Protein AF-A0A962CKV3-F1 (afdb_monomer_lite)

Foldseek 3Di:
DDDDPCPPVNVVVVVVVVQVVCVVVVNPDDPVVCPPHDPPCPPADPVNPDPDPVPDDDDPPLCVVCVVQALDDDPVVSVVLPVQDDDDVSSVVSLVVCLVCLVVDDFVVLVVVLVVVVQDPPPDDPVCLCVFACPDDPDPCSNCSNVVSVVVSLVS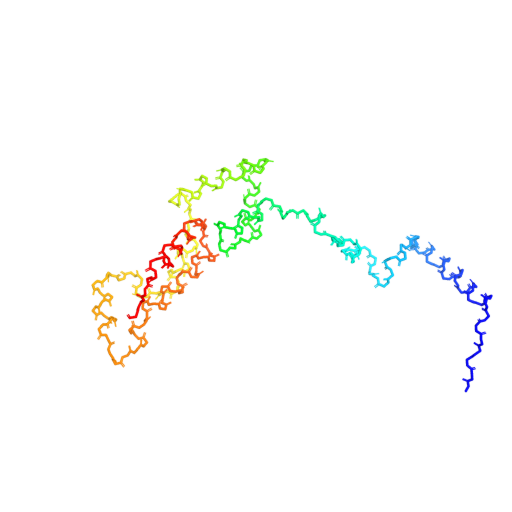CRVRGPSRNVSVVVVVVCVVVVDDRD

Sequence (182 aa):
MAAAPSSASFVQSRRRLFAALFTSAGIEDIDPSLAMRRPGRDGFREDDLPQSPAVLSFPPAAVRWLSRCTFGYTVQEQADFNALGANDDARWTAWVNQQLAPATISDSACDARIASAAFTTLNKSANQLWNDHHSVTTNYYLRMLPVSETECATVIRQTYSRRQLQEVMVDFWHDHFSVFGW

Radius of gyration: 30.42 Å; chains: 1; bounding box: 92×37×59 Å

Structure (mmCIF, N/CA/C/O backbone):
data_AF-A0A962CKV3-F1
#
_entry.id   AF-A0A962CKV3-F1
#
loop_
_atom_site.group_PDB
_atom_site.id
_atom_site.type_symbol
_atom_site.label_atom_id
_atom_site.label_alt_id
_atom_site.label_comp_id
_atom_site.label_asym_id
_atom_site.label_entity_id
_atom_site.label_seq_id
_atom_site.pdbx_PDB_ins_code
_atom_site.Cartn_x
_atom_site.Cartn_y
_atom_site.Cartn_z
_atom_site.occupancy
_atom_site.B_iso_or_equiv
_atom_site.auth_seq_id
_atom_site.auth_comp_id
_atom_site.auth_asym_id
_atom_site.auth_atom_id
_atom_site.pdbx_PDB_model_num
ATOM 1 N N . MET A 1 1 ? -68.620 -9.776 -9.653 1.00 40.78 1 MET A N 1
ATOM 2 C CA . MET A 1 1 ? -68.817 -10.341 -8.300 1.00 40.78 1 MET A CA 1
ATOM 3 C C . MET A 1 1 ? -68.251 -9.332 -7.314 1.00 40.78 1 MET A C 1
ATOM 5 O O . MET A 1 1 ? -67.042 -9.152 -7.289 1.00 40.78 1 MET A O 1
ATOM 9 N N . ALA A 1 2 ? -69.105 -8.568 -6.631 1.00 45.53 2 ALA A N 1
ATOM 10 C CA . ALA A 1 2 ? -68.661 -7.535 -5.696 1.00 45.53 2 ALA A CA 1
ATOM 11 C C . ALA A 1 2 ? -68.136 -8.200 -4.414 1.00 45.53 2 ALA A C 1
ATOM 13 O O . ALA A 1 2 ? -68.818 -9.056 -3.850 1.00 45.53 2 ALA A O 1
ATOM 14 N N . ALA A 1 3 ? -66.925 -7.843 -3.983 1.00 54.06 3 ALA A N 1
ATOM 15 C CA . ALA A 1 3 ? -66.384 -8.296 -2.708 1.00 54.06 3 ALA A CA 1
ATOM 16 C C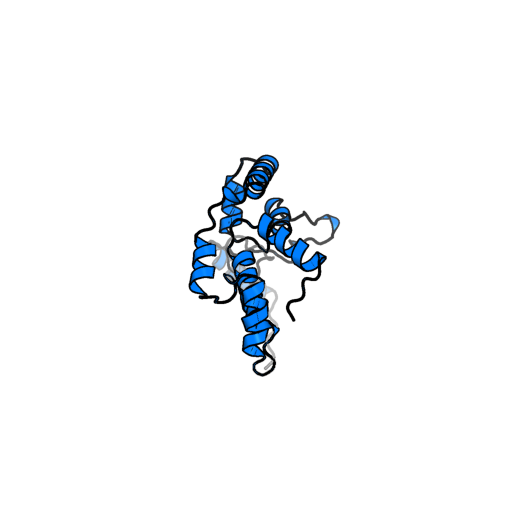 . ALA A 1 3 ? -67.305 -7.811 -1.576 1.00 54.06 3 ALA A C 1
ATOM 18 O O . ALA A 1 3 ? -67.619 -6.623 -1.499 1.00 54.06 3 ALA A O 1
ATOM 19 N N . ALA A 1 4 ? -67.769 -8.734 -0.730 1.00 55.78 4 ALA A N 1
ATOM 20 C CA . ALA A 1 4 ? -68.600 -8.395 0.418 1.00 55.78 4 ALA A CA 1
ATOM 21 C C . ALA A 1 4 ? -67.853 -7.392 1.321 1.00 55.78 4 ALA A C 1
ATOM 23 O O . ALA A 1 4 ? -66.661 -7.595 1.580 1.00 55.78 4 ALA A O 1
ATOM 24 N N . PRO A 1 5 ? -68.508 -6.323 1.811 1.00 54.31 5 PRO A N 1
ATOM 25 C CA . PRO A 1 5 ? -67.862 -5.373 2.704 1.00 54.31 5 PRO A CA 1
ATOM 26 C C . PRO A 1 5 ? -67.464 -6.113 3.982 1.00 54.31 5 PRO A C 1
ATOM 28 O O . PRO A 1 5 ? -68.312 -6.660 4.687 1.00 54.31 5 PRO A O 1
ATOM 31 N N . SER A 1 6 ? -66.164 -6.177 4.271 1.00 60.41 6 SER A N 1
ATOM 32 C CA . SER A 1 6 ? -65.674 -6.773 5.509 1.00 60.41 6 SER A CA 1
ATOM 33 C C . SER A 1 6 ? -66.221 -5.960 6.679 1.00 60.41 6 SER A C 1
ATOM 35 O O . SER A 1 6 ? -65.792 -4.825 6.897 1.00 60.41 6 SER A O 1
ATOM 37 N N . SER A 1 7 ? -67.187 -6.509 7.414 1.00 77.56 7 SER A N 1
ATOM 38 C CA . SER A 1 7 ? -67.725 -5.845 8.595 1.00 77.56 7 SER A CA 1
ATOM 39 C C . SER A 1 7 ? -66.598 -5.606 9.601 1.00 77.56 7 SER A C 1
ATOM 41 O O . SER A 1 7 ? -65.707 -6.445 9.769 1.00 77.56 7 SER A O 1
ATOM 43 N N . ALA A 1 8 ? -66.633 -4.468 10.298 1.00 73.31 8 ALA A N 1
ATOM 44 C CA . ALA A 1 8 ? -65.633 -4.144 11.317 1.00 73.31 8 ALA A CA 1
ATOM 45 C C . ALA A 1 8 ? -65.497 -5.274 12.356 1.00 73.31 8 ALA A C 1
ATOM 47 O O . ALA A 1 8 ? -64.388 -5.607 12.766 1.00 73.31 8 ALA A O 1
ATOM 48 N N . SER A 1 9 ? -66.612 -5.938 12.686 1.00 78.31 9 SER A N 1
ATOM 49 C CA . SER A 1 9 ? -66.654 -7.111 13.562 1.00 78.31 9 SER A CA 1
ATOM 50 C C . SER A 1 9 ? -65.852 -8.301 13.025 1.00 78.31 9 SER A C 1
ATOM 52 O O . SER A 1 9 ? -65.089 -8.906 13.772 1.00 78.31 9 SER A O 1
ATOM 54 N N . PHE A 1 10 ? -65.948 -8.613 11.730 1.00 79.88 10 PHE A N 1
ATOM 55 C CA . PHE A 1 10 ? -65.202 -9.713 11.113 1.00 79.88 10 PHE A CA 1
ATOM 56 C C . PHE A 1 10 ? -63.689 -9.452 11.111 1.00 79.88 10 PHE A C 1
ATOM 58 O O . PHE A 1 10 ? -62.892 -10.344 11.411 1.00 79.88 10 PHE A O 1
ATOM 65 N N . VAL A 1 11 ? -63.283 -8.209 10.833 1.00 76.88 11 VAL A N 1
ATOM 66 C CA . VAL A 1 11 ? -61.873 -7.789 10.887 1.00 76.88 11 VAL A CA 1
ATOM 67 C C . VAL A 1 11 ? -61.331 -7.877 12.317 1.00 76.88 11 VAL A C 1
ATOM 69 O O . VAL A 1 11 ? -60.212 -8.350 12.528 1.00 76.88 11 VAL A O 1
ATOM 72 N N . GLN A 1 12 ? -62.133 -7.486 13.309 1.00 78.06 12 GLN A N 1
ATOM 73 C CA . GLN A 1 12 ? -61.761 -7.539 14.723 1.00 78.06 12 GLN A CA 1
ATOM 74 C C . GLN A 1 12 ? -61.611 -8.983 15.225 1.00 78.06 12 GLN A C 1
ATOM 76 O O . GLN A 1 12 ? -60.637 -9.291 15.914 1.00 78.06 12 GLN A O 1
ATOM 81 N N . SER A 1 13 ? -62.513 -9.884 14.823 1.00 82.50 13 SER A N 1
ATOM 82 C CA . SER A 1 13 ? -62.424 -11.314 15.140 1.00 82.50 13 SER A CA 1
ATOM 83 C C . SER A 1 13 ? -61.189 -11.968 14.523 1.00 82.50 13 SER A C 1
ATOM 85 O O . SER A 1 13 ? -60.485 -12.702 15.215 1.00 82.50 13 SER A O 1
ATOM 87 N N . ARG A 1 14 ? -60.858 -11.654 13.259 1.00 79.94 14 ARG A N 1
ATOM 88 C CA . ARG A 1 14 ? -59.608 -12.127 12.635 1.00 79.94 14 ARG A CA 1
ATOM 89 C C . ARG A 1 14 ? -58.381 -11.613 13.379 1.00 79.94 14 ARG A C 1
ATOM 91 O O . ARG A 1 14 ? -57.504 -12.411 13.688 1.00 79.94 14 ARG A O 1
ATOM 98 N N . ARG A 1 15 ? -58.322 -10.317 13.707 1.00 77.88 15 ARG A N 1
ATOM 99 C CA . ARG A 1 15 ? -57.199 -9.746 14.473 1.00 77.88 15 ARG A CA 1
ATOM 100 C C . ARG A 1 15 ? -57.007 -10.444 15.816 1.00 77.88 15 ARG A C 1
ATOM 102 O O . ARG A 1 15 ? -55.876 -10.771 16.148 1.00 77.88 15 ARG A O 1
ATOM 109 N N . ARG A 1 16 ? -58.088 -10.721 16.552 1.00 82.25 16 ARG A N 1
ATOM 110 C CA . ARG A 1 16 ? -58.020 -11.450 17.830 1.00 82.25 16 ARG A CA 1
ATOM 111 C C . ARG A 1 16 ? -57.516 -12.881 17.663 1.00 82.25 16 ARG A C 1
ATOM 113 O O . ARG A 1 16 ? -56.678 -13.309 18.445 1.00 82.25 16 ARG A O 1
ATOM 120 N N . LEU A 1 17 ? -57.999 -13.599 16.648 1.00 84.81 17 LEU A N 1
ATOM 121 C CA . LEU A 1 17 ? -57.599 -14.986 16.406 1.00 84.81 17 LEU A CA 1
ATOM 122 C C . LEU A 1 17 ? -56.122 -15.093 16.007 1.00 84.81 17 LEU A C 1
ATOM 124 O O . LEU A 1 17 ? -55.402 -15.922 16.552 1.00 84.81 17 LEU A O 1
ATOM 128 N N . PHE A 1 18 ? -55.654 -14.220 15.111 1.00 79.38 18 PHE A N 1
ATOM 129 C CA . PHE A 1 18 ? -54.240 -14.179 14.743 1.00 79.38 18 PHE A CA 1
ATOM 130 C C . PHE A 1 18 ? -53.362 -13.722 15.908 1.00 79.38 18 PHE A C 1
ATOM 132 O O . PHE A 1 18 ? -52.341 -14.353 16.149 1.00 79.38 18 PHE A O 1
ATOM 139 N N . ALA A 1 19 ? -53.768 -12.700 16.668 1.00 76.31 19 ALA A N 1
ATOM 140 C CA . ALA A 1 19 ? -53.031 -12.268 17.855 1.00 76.31 19 ALA A CA 1
ATOM 141 C C . ALA A 1 19 ? -52.874 -13.413 18.869 1.00 76.31 19 ALA A C 1
ATOM 143 O O . ALA A 1 19 ? -51.758 -13.704 19.274 1.00 76.31 19 ALA A O 1
ATOM 144 N N . ALA A 1 20 ? -53.956 -14.130 19.192 1.00 80.81 20 ALA A N 1
ATOM 145 C CA . ALA A 1 20 ? -53.901 -15.280 20.096 1.00 80.81 20 ALA A CA 1
ATOM 146 C C . ALA A 1 20 ? -52.988 -16.406 19.572 1.00 80.81 20 ALA A C 1
ATOM 148 O O . ALA A 1 20 ? -52.245 -17.007 20.346 1.00 80.81 20 ALA A O 1
ATOM 149 N N . LEU A 1 21 ? -53.008 -16.666 18.259 1.00 81.88 21 LEU A N 1
ATOM 150 C CA . LEU A 1 21 ? -52.139 -17.659 17.626 1.00 81.88 21 LEU A CA 1
ATOM 151 C C . LEU A 1 21 ? -50.655 -17.259 17.720 1.00 81.88 21 LEU A C 1
ATOM 153 O O . LEU A 1 21 ? -49.823 -18.089 18.081 1.00 81.88 21 LEU A O 1
ATOM 157 N N . PHE A 1 22 ? -50.320 -15.995 17.449 1.00 75.56 22 PHE A N 1
ATOM 158 C CA . PHE A 1 22 ? -48.946 -15.491 17.544 1.00 75.56 22 PHE A CA 1
ATOM 159 C C . PHE A 1 22 ? -48.434 -15.463 18.991 1.00 75.56 22 PHE A C 1
ATOM 161 O O . PHE A 1 22 ? -47.321 -15.925 19.238 1.00 75.56 22 PHE A O 1
ATOM 168 N N . THR A 1 23 ? -49.266 -15.053 19.954 1.00 77.88 23 THR A N 1
ATOM 169 C CA . THR A 1 23 ? -48.945 -15.140 21.389 1.00 77.88 23 THR A CA 1
ATOM 170 C C . THR A 1 23 ? -48.679 -16.586 21.809 1.00 77.88 23 THR A C 1
ATOM 172 O O . THR A 1 23 ? -47.681 -16.860 22.465 1.00 77.88 23 THR A O 1
ATOM 175 N N . SER A 1 24 ? -49.496 -17.550 21.362 1.00 79.81 24 SER A N 1
ATOM 176 C CA . SER A 1 24 ? -49.271 -18.972 21.678 1.00 79.81 24 SER A CA 1
ATOM 177 C C . SER A 1 24 ? -47.969 -19.543 21.098 1.00 79.81 24 SER A C 1
ATOM 179 O O . SER A 1 24 ? -47.456 -20.540 21.599 1.00 79.81 24 SER A O 1
ATOM 181 N N . ALA A 1 25 ? -47.418 -18.899 20.065 1.00 78.19 25 ALA A N 1
ATOM 182 C CA . ALA A 1 25 ? -46.138 -19.244 19.458 1.00 78.19 25 ALA A CA 1
ATOM 183 C C . ALA A 1 25 ? -44.942 -18.506 20.100 1.00 78.19 25 ALA A C 1
ATOM 185 O O . ALA A 1 25 ? -43.834 -18.584 19.570 1.00 78.19 25 ALA A O 1
ATOM 186 N N . GLY A 1 26 ? -45.149 -17.778 21.207 1.00 72.12 26 GLY A N 1
ATOM 187 C CA . GLY A 1 26 ? -44.111 -16.985 21.877 1.00 72.12 26 GLY A CA 1
ATOM 188 C C . GLY A 1 26 ? -43.689 -15.737 21.097 1.00 72.12 26 GLY A C 1
ATOM 189 O O . GLY A 1 26 ? -42.634 -15.167 21.365 1.00 72.12 26 GLY A O 1
ATOM 190 N N . ILE A 1 27 ? -44.488 -15.322 20.111 1.00 68.12 27 ILE A N 1
ATOM 191 C CA . ILE A 1 27 ? -44.282 -14.094 19.345 1.00 68.12 27 ILE A CA 1
ATOM 192 C C . ILE A 1 27 ? -45.107 -13.006 20.034 1.00 68.12 27 ILE A C 1
ATOM 194 O O . ILE A 1 27 ? -46.207 -12.650 19.607 1.00 68.12 27 ILE A O 1
ATOM 198 N N . GLU A 1 28 ? -44.600 -12.554 21.175 1.00 67.50 28 GLU A N 1
ATOM 199 C CA . GLU A 1 28 ? -45.199 -11.485 21.966 1.00 67.50 28 GLU A CA 1
ATOM 200 C C . GLU A 1 28 ? -44.568 -10.148 21.563 1.00 67.50 28 GLU A C 1
ATOM 202 O O . GLU A 1 28 ? -43.350 -10.045 21.442 1.00 67.50 28 GLU A O 1
ATOM 207 N N . ASP A 1 29 ? -45.414 -9.146 21.313 1.00 64.56 29 ASP A N 1
ATOM 208 C CA . ASP A 1 29 ? -45.019 -7.745 21.118 1.00 64.56 29 ASP A CA 1
ATOM 209 C C . ASP A 1 29 ? -43.993 -7.506 19.986 1.00 64.56 29 ASP A C 1
ATOM 211 O O . ASP A 1 29 ? -42.878 -7.023 20.185 1.00 64.56 29 ASP A O 1
ATOM 215 N N . ILE A 1 30 ? -44.367 -7.850 18.744 1.00 64.06 30 ILE A N 1
ATOM 216 C CA . ILE A 1 30 ? -43.575 -7.436 17.577 1.00 64.06 30 ILE A CA 1
ATOM 217 C C . ILE A 1 30 ? -43.732 -5.925 17.425 1.00 64.06 30 ILE A C 1
ATOM 219 O O . ILE A 1 30 ? -44.813 -5.455 17.060 1.00 64.06 30 ILE A O 1
ATOM 223 N N . ASP A 1 31 ? -42.647 -5.186 17.656 1.00 68.62 31 ASP A N 1
ATOM 224 C CA . ASP A 1 31 ? -42.561 -3.765 17.330 1.00 68.62 31 ASP A CA 1
ATOM 225 C C . ASP A 1 31 ? -43.096 -3.551 15.897 1.00 68.62 31 ASP A C 1
ATOM 227 O O . ASP A 1 31 ? -42.544 -4.114 14.945 1.00 68.62 31 ASP A O 1
ATOM 231 N N . PRO A 1 32 ? -44.186 -2.785 15.705 1.00 72.06 32 PRO A N 1
ATOM 232 C CA . PRO A 1 32 ? -44.780 -2.587 14.389 1.00 72.06 32 PRO A CA 1
ATOM 233 C C . PRO A 1 32 ? -43.807 -1.933 13.396 1.00 72.06 32 PRO A C 1
ATOM 235 O O . PRO A 1 32 ? -43.990 -2.091 12.189 1.00 72.06 32 PRO A O 1
ATOM 238 N N . SER A 1 33 ? -42.742 -1.275 13.872 1.00 68.06 33 SER A N 1
ATOM 239 C CA . SER A 1 33 ? -41.648 -0.771 13.031 1.00 68.06 33 SER A CA 1
ATOM 240 C C . SER A 1 33 ? -40.786 -1.884 12.405 1.00 68.06 33 SER A C 1
ATOM 242 O O . SER A 1 33 ? -40.052 -1.640 11.449 1.00 68.06 33 SER A O 1
ATOM 244 N N . LEU A 1 34 ? -40.884 -3.120 12.908 1.00 66.12 34 LEU A N 1
ATOM 245 C CA . LEU A 1 34 ? -40.229 -4.322 12.379 1.00 66.12 34 LEU A CA 1
ATOM 246 C C . LEU A 1 34 ? -41.125 -5.109 11.410 1.00 66.12 34 LEU A C 1
ATOM 248 O O . LEU A 1 34 ? -40.783 -6.230 11.018 1.00 66.12 34 LEU A O 1
ATOM 252 N N . ALA A 1 35 ? -42.266 -4.547 11.000 1.00 70.44 35 ALA A N 1
ATOM 253 C CA . ALA A 1 35 ? -43.133 -5.169 10.009 1.00 70.44 35 ALA A CA 1
ATOM 254 C C . ALA A 1 35 ? -42.344 -5.539 8.738 1.00 70.44 35 ALA A C 1
ATOM 256 O O . ALA A 1 35 ? -41.507 -4.781 8.253 1.00 70.44 35 ALA A O 1
ATOM 257 N N . MET A 1 36 ? -42.615 -6.732 8.197 1.00 71.88 36 MET A N 1
ATOM 258 C CA . MET A 1 36 ? -41.949 -7.307 7.014 1.00 71.88 36 MET A CA 1
ATOM 259 C C . MET A 1 36 ? -40.461 -7.673 7.190 1.00 71.88 36 MET A C 1
ATOM 261 O O . MET A 1 36 ? -39.867 -8.210 6.252 1.00 71.88 36 MET A O 1
ATOM 265 N N . ARG A 1 37 ? -39.852 -7.455 8.365 1.00 68.44 37 ARG A N 1
ATOM 266 C CA . ARG A 1 37 ? -38.475 -7.888 8.655 1.00 68.44 37 ARG A CA 1
ATOM 267 C C . ARG A 1 37 ? -38.436 -9.289 9.264 1.00 68.44 37 ARG A C 1
ATOM 269 O O . ARG A 1 37 ? -39.390 -9.767 9.876 1.00 68.44 37 ARG A O 1
ATOM 276 N N . ARG A 1 38 ? -37.302 -9.972 9.080 1.00 72.25 38 ARG A N 1
ATOM 277 C CA . ARG A 1 38 ? -37.057 -11.289 9.681 1.00 72.25 38 ARG A CA 1
ATOM 278 C C . ARG A 1 38 ? -36.824 -11.121 11.192 1.00 72.25 38 ARG A C 1
ATOM 280 O O . ARG A 1 38 ? -35.986 -10.294 11.554 1.00 72.25 38 ARG A O 1
ATOM 287 N N . PRO A 1 39 ? -37.473 -11.922 12.058 1.00 67.88 39 PRO A N 1
ATOM 288 C CA . PRO A 1 39 ? -37.204 -11.905 13.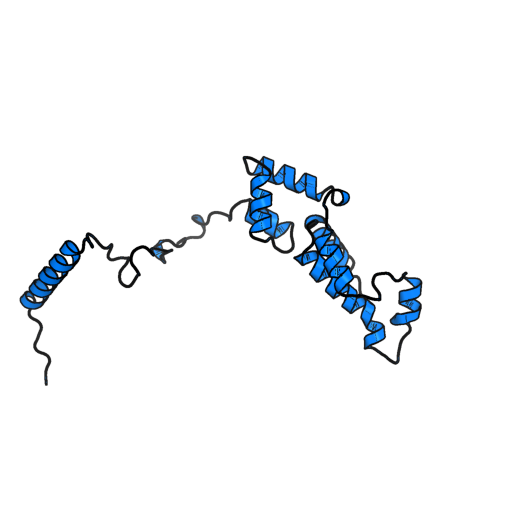496 1.00 67.88 39 PRO A CA 1
ATOM 289 C C . PRO A 1 39 ? -35.706 -12.068 13.799 1.00 67.88 39 PRO A C 1
ATOM 291 O O . PRO A 1 39 ? -35.042 -12.917 13.198 1.00 67.88 39 PRO A O 1
ATOM 294 N N . GLY A 1 40 ? -35.174 -11.230 14.694 1.00 69.81 40 GLY A N 1
ATOM 295 C CA . GLY A 1 40 ? -33.753 -11.213 15.073 1.00 69.81 40 GLY A CA 1
ATOM 296 C C . GLY A 1 40 ? -32.814 -10.506 14.087 1.00 69.81 40 GLY A C 1
ATOM 297 O O . GLY A 1 40 ? -31.600 -10.567 14.261 1.00 69.81 40 GLY A O 1
ATOM 298 N N . ARG A 1 41 ? -33.342 -9.858 13.041 1.00 66.81 41 ARG A N 1
ATOM 299 C CA . ARG A 1 41 ? -32.562 -9.020 12.120 1.00 66.81 41 ARG A CA 1
ATOM 300 C C . ARG A 1 41 ? -33.154 -7.612 12.096 1.00 66.81 41 ARG A C 1
ATOM 302 O O . ARG A 1 41 ? -33.942 -7.268 11.216 1.00 66.81 41 ARG A O 1
ATOM 309 N N . ASP A 1 42 ? -32.790 -6.834 13.101 1.00 70.06 42 ASP A N 1
ATOM 310 C CA . ASP A 1 42 ? -33.242 -5.461 13.314 1.00 70.06 42 ASP A CA 1
ATOM 311 C C . ASP A 1 42 ? -32.548 -4.479 12.366 1.00 70.06 42 ASP A C 1
ATOM 313 O O . ASP A 1 42 ? -33.252 -3.744 11.681 1.00 70.06 42 ASP A O 1
ATOM 317 N N . GLY A 1 43 ? -31.223 -4.547 12.198 1.00 73.38 43 GLY A N 1
ATOM 318 C CA . GLY A 1 43 ? -30.462 -3.676 11.288 1.00 73.38 43 GLY A CA 1
ATOM 319 C C . GLY A 1 43 ? -30.699 -2.175 11.522 1.00 73.38 43 GLY A C 1
ATOM 320 O O . GLY A 1 43 ? -31.443 -1.776 12.409 1.00 73.38 43 GLY A O 1
ATOM 321 N N . PHE A 1 44 ? -30.087 -1.317 10.705 1.00 73.31 44 PHE A N 1
ATOM 322 C CA . PHE A 1 44 ? -30.372 0.120 10.777 1.00 73.31 44 PHE A CA 1
ATOM 323 C C . PHE A 1 44 ? -31.688 0.445 10.054 1.00 73.31 44 PHE A C 1
ATOM 325 O O . PHE A 1 44 ? -31.963 -0.073 8.960 1.00 73.31 44 PHE A O 1
ATOM 332 N N . ARG A 1 45 ? -32.526 1.274 10.677 1.00 73.88 45 ARG A N 1
ATOM 333 C CA . ARG A 1 45 ? -33.701 1.902 10.064 1.00 73.88 45 ARG A CA 1
ATOM 334 C C . ARG A 1 45 ? -33.333 3.267 9.501 1.00 73.88 45 ARG A C 1
ATOM 336 O O . ARG A 1 45 ? -32.321 3.844 9.873 1.00 73.88 45 ARG A O 1
ATOM 343 N N . GLU A 1 46 ? -34.186 3.789 8.629 1.00 72.44 46 GLU A N 1
ATOM 344 C CA . GLU A 1 46 ? -34.055 5.155 8.113 1.00 72.44 46 GLU A CA 1
ATOM 345 C C . GLU A 1 46 ? -34.118 6.187 9.247 1.00 72.44 46 GLU A C 1
ATOM 347 O O . GLU A 1 46 ? -33.305 7.103 9.276 1.00 72.44 46 GLU A O 1
ATOM 352 N N . ASP A 1 47 ? -34.970 5.956 10.249 1.00 75.94 47 ASP A N 1
ATOM 353 C CA . ASP A 1 47 ? -35.044 6.777 11.466 1.00 75.94 47 ASP A CA 1
ATOM 354 C C . ASP A 1 47 ? -33.798 6.643 12.364 1.00 75.94 47 ASP A C 1
ATOM 356 O O . ASP A 1 47 ? -33.471 7.569 13.105 1.00 75.94 47 ASP A O 1
ATOM 360 N N . ASP A 1 48 ? -33.075 5.518 12.273 1.00 76.12 48 ASP A N 1
ATOM 361 C CA . ASP A 1 48 ? -31.808 5.301 12.987 1.00 76.12 48 ASP A CA 1
ATOM 362 C C . ASP A 1 48 ? -30.628 5.979 12.267 1.00 76.12 48 ASP A C 1
ATOM 364 O O . ASP A 1 48 ? -29.525 6.066 12.816 1.00 76.12 48 ASP A O 1
ATOM 368 N N . LEU A 1 49 ? -30.829 6.446 11.027 1.00 79.38 49 LEU A N 1
ATOM 369 C CA . LEU A 1 49 ? -29.810 7.189 10.303 1.00 79.38 49 LEU A CA 1
ATOM 370 C C . LEU A 1 49 ? -29.709 8.622 10.847 1.00 79.38 49 LEU A C 1
ATOM 372 O O . LEU A 1 49 ? -30.713 9.218 11.244 1.00 79.38 49 LEU A O 1
ATOM 376 N N . PRO A 1 50 ? -28.505 9.219 10.827 1.00 79.69 50 PRO A N 1
ATOM 377 C CA . PRO A 1 50 ? -28.297 10.597 11.252 1.00 79.69 50 PRO A CA 1
ATOM 378 C C . PRO A 1 50 ? -29.194 11.571 10.463 1.00 79.69 50 PRO A C 1
ATOM 380 O O . PRO A 1 50 ? -28.949 11.842 9.291 1.00 79.69 50 PRO A O 1
ATOM 383 N N . GLN A 1 51 ? -30.216 12.130 11.117 1.00 83.06 51 GLN A N 1
ATOM 384 C CA . GLN A 1 51 ? -31.195 13.039 10.491 1.00 83.06 51 GLN A CA 1
ATOM 385 C C . GLN A 1 51 ? -30.665 14.471 10.290 1.00 83.06 51 GLN A C 1
ATOM 387 O O . GLN A 1 51 ? -31.329 15.315 9.691 1.00 83.06 51 GLN A O 1
ATOM 392 N N . SER A 1 52 ? -29.476 14.786 10.813 1.00 83.94 52 SER A N 1
ATOM 393 C CA . SER A 1 52 ? -28.820 16.076 10.590 1.00 83.94 52 SER A CA 1
ATOM 394 C C . SER A 1 52 ? -27.292 15.957 10.639 1.00 83.94 52 SER A C 1
ATOM 396 O O . SER A 1 52 ? -26.764 15.049 11.281 1.00 83.94 52 SER A O 1
ATOM 398 N N . PRO A 1 53 ? -26.542 16.893 10.031 1.00 79.06 53 PRO A N 1
ATOM 399 C CA . PRO A 1 53 ? -25.079 16.866 10.078 1.00 79.06 53 PRO A CA 1
ATOM 400 C C . PRO A 1 53 ? -24.499 16.944 11.498 1.00 79.06 53 PRO A C 1
ATOM 402 O O . PRO A 1 53 ? -23.417 16.425 11.746 1.00 79.06 53 PRO A O 1
ATOM 405 N N . ALA A 1 54 ? -25.214 17.569 12.440 1.00 83.31 54 ALA A N 1
ATOM 406 C CA . ALA A 1 54 ? -24.746 17.770 13.812 1.00 83.31 54 ALA A CA 1
ATOM 407 C C . ALA A 1 54 ? -24.696 16.476 14.644 1.00 83.31 54 ALA A C 1
ATOM 409 O O . ALA A 1 54 ? -23.970 16.419 15.632 1.00 83.31 54 ALA A O 1
ATOM 410 N N . VAL A 1 55 ? -25.448 15.441 14.250 1.00 84.44 55 VAL A N 1
ATOM 411 C CA . VAL A 1 55 ? -25.431 14.121 14.910 1.00 84.44 55 VAL A CA 1
ATOM 412 C C . VAL A 1 55 ? -24.421 13.155 14.282 1.00 84.44 55 VAL A C 1
ATOM 414 O O . VAL A 1 55 ? -24.291 12.021 14.738 1.00 84.44 55 VAL A O 1
ATOM 417 N N . LEU A 1 56 ? -23.673 13.586 13.260 1.00 81.50 56 LEU A N 1
ATOM 418 C CA . LEU A 1 56 ? -22.608 12.774 12.682 1.00 81.50 56 LEU A CA 1
ATOM 419 C C . LEU A 1 56 ? -21.417 12.712 13.639 1.00 81.50 56 LEU A C 1
ATOM 421 O O . LEU A 1 56 ? -20.712 13.696 13.861 1.00 81.50 56 LEU A O 1
ATOM 425 N N . SER A 1 57 ? -21.151 11.524 14.173 1.00 82.12 57 SER A N 1
ATOM 426 C CA . SER A 1 57 ? -19.875 11.232 14.814 1.00 82.12 57 SER A CA 1
ATOM 427 C C . SER A 1 57 ? -18.819 10.945 13.754 1.00 82.12 57 SER A C 1
ATOM 429 O O . SER A 1 57 ? -19.080 10.247 12.771 1.00 82.12 57 SER A O 1
ATOM 431 N N . PHE A 1 58 ? -17.595 11.410 13.979 1.00 84.31 58 PHE A N 1
ATOM 432 C CA . PHE A 1 58 ? -16.473 11.003 13.145 1.00 84.31 58 PHE A CA 1
ATOM 433 C C . PHE A 1 58 ? -16.284 9.476 13.179 1.00 84.31 58 PHE A C 1
ATOM 435 O O . PHE A 1 58 ? -16.473 8.870 14.239 1.00 84.31 58 PHE A O 1
ATOM 442 N N . PRO A 1 59 ? -15.825 8.853 12.075 1.00 87.44 59 PRO A N 1
ATOM 443 C CA . PRO A 1 59 ? -15.439 7.445 12.083 1.00 87.44 59 PRO A CA 1
ATOM 444 C C . PRO A 1 59 ? -14.425 7.164 13.200 1.00 87.44 59 PRO A C 1
ATOM 446 O O . PRO A 1 59 ? -13.670 8.080 13.541 1.00 87.44 59 PRO A O 1
ATOM 449 N N . PRO A 1 60 ? -14.346 5.937 13.745 1.00 88.50 60 PRO A N 1
ATOM 450 C CA . PRO A 1 60 ? -13.372 5.589 14.778 1.00 88.50 60 PRO A CA 1
ATOM 451 C C . PRO A 1 60 ? -11.948 6.026 14.415 1.00 88.50 60 PRO A C 1
ATOM 453 O O . PRO A 1 60 ? -11.577 6.039 13.240 1.00 88.50 60 PRO A O 1
ATOM 456 N N . ALA A 1 61 ? -11.140 6.378 15.416 1.00 89.56 61 ALA A N 1
ATOM 457 C CA . ALA A 1 61 ? -9.828 6.984 15.200 1.00 89.56 61 ALA A CA 1
ATOM 458 C C . ALA A 1 61 ? -8.929 6.150 14.269 1.00 89.56 61 ALA A C 1
ATOM 460 O O . ALA A 1 61 ? -8.435 6.676 13.272 1.00 89.56 61 ALA A O 1
ATOM 461 N N . ALA A 1 62 ? -8.853 4.835 14.506 1.00 89.62 62 ALA A N 1
ATOM 462 C CA . ALA A 1 62 ? -8.136 3.879 13.658 1.00 89.62 62 ALA A CA 1
ATOM 463 C C . ALA A 1 62 ? -8.521 3.985 12.172 1.00 89.62 62 ALA A C 1
ATOM 465 O O . ALA A 1 62 ? -7.650 4.019 11.309 1.00 89.62 62 ALA A O 1
ATOM 466 N N . VAL A 1 63 ? -9.821 4.107 11.874 1.00 90.56 63 VAL A N 1
ATOM 467 C CA . VAL A 1 63 ? -10.324 4.235 10.498 1.00 90.56 63 VAL A CA 1
ATOM 468 C C . VAL A 1 63 ? -9.779 5.503 9.860 1.00 90.56 63 VAL A C 1
ATOM 470 O O . VAL A 1 63 ? -9.258 5.463 8.750 1.00 90.56 63 VAL A O 1
ATOM 473 N N . ARG A 1 64 ? -9.872 6.637 10.559 1.00 91.50 64 ARG A N 1
ATOM 474 C CA . ARG A 1 64 ? -9.432 7.934 10.025 1.00 91.50 64 ARG A CA 1
ATOM 475 C C . ARG A 1 64 ? -7.929 7.977 9.785 1.00 91.50 64 ARG A C 1
ATOM 477 O O . ARG A 1 64 ? -7.499 8.565 8.799 1.00 91.50 64 ARG A O 1
ATOM 484 N N . TRP A 1 65 ? -7.152 7.407 10.698 1.00 94.00 65 TRP A N 1
ATOM 485 C CA . TRP A 1 65 ? -5.697 7.448 10.644 1.00 94.00 65 TRP A CA 1
ATOM 486 C C . TRP A 1 65 ? -5.147 6.495 9.593 1.00 94.00 65 TRP A C 1
ATOM 488 O O . TRP A 1 65 ? -4.425 6.926 8.699 1.00 94.00 65 TRP A O 1
ATOM 498 N N . LEU A 1 66 ? -5.555 5.225 9.634 1.00 94.56 66 LEU A N 1
ATOM 499 C CA . LEU A 1 66 ? -5.071 4.233 8.680 1.00 94.56 66 LEU A CA 1
ATOM 500 C C . LEU A 1 66 ? -5.512 4.575 7.254 1.00 94.56 66 LEU A C 1
ATOM 502 O O . LEU A 1 66 ? -4.694 4.488 6.349 1.00 94.56 66 LEU A O 1
ATOM 506 N N . SER A 1 67 ? -6.731 5.087 7.039 1.00 92.06 67 SER A N 1
ATOM 507 C CA . SER A 1 67 ? -7.161 5.517 5.692 1.00 92.06 67 SER A CA 1
ATOM 508 C C . SER A 1 67 ? -6.336 6.675 5.114 1.00 92.06 67 SER A C 1
ATOM 510 O O . SER A 1 67 ? -6.413 6.928 3.920 1.00 92.06 67 SER A O 1
ATOM 512 N N . ARG A 1 68 ? -5.603 7.426 5.947 1.00 91.81 68 ARG A N 1
ATOM 513 C CA . ARG A 1 68 ? -4.752 8.546 5.507 1.00 91.81 68 ARG A CA 1
ATOM 514 C C . ARG A 1 68 ? -3.286 8.163 5.373 1.00 91.81 68 ARG A C 1
ATOM 516 O O . ARG A 1 68 ? -2.570 8.787 4.602 1.00 91.81 68 ARG A O 1
ATOM 523 N N . CYS A 1 69 ? -2.833 7.198 6.165 1.00 94.06 69 CYS A N 1
ATOM 524 C CA . CYS A 1 69 ? -1.424 6.822 6.257 1.00 94.06 69 CYS A CA 1
ATOM 525 C C . CYS A 1 69 ? -1.105 5.498 5.549 1.00 94.06 69 CYS A C 1
ATOM 527 O O . CYS A 1 69 ? 0.001 4.987 5.695 1.00 94.06 69 CYS A O 1
ATOM 529 N N . THR A 1 70 ? -2.070 4.939 4.818 1.00 95.62 70 THR A N 1
ATOM 530 C CA . THR A 1 70 ? -1.956 3.694 4.047 1.00 95.62 70 THR A CA 1
ATOM 531 C C . THR A 1 70 ? -2.735 3.835 2.737 1.00 95.62 70 THR A C 1
ATOM 533 O O . THR A 1 70 ? -3.589 4.717 2.628 1.00 95.62 70 THR A O 1
ATOM 536 N N . PHE A 1 71 ? -2.518 2.933 1.778 1.00 94.94 71 PHE A N 1
ATOM 537 C CA . PHE A 1 71 ? -3.326 2.842 0.546 1.00 94.94 71 PHE A CA 1
ATOM 538 C C . PHE A 1 71 ? -4.667 2.116 0.739 1.00 94.94 71 PHE A C 1
ATOM 540 O O . PHE A 1 71 ? -5.337 1.732 -0.219 1.00 94.94 71 PHE A O 1
ATOM 547 N N . GLY A 1 72 ? -5.069 1.933 1.993 1.00 90.88 72 GLY A N 1
ATOM 548 C CA . GLY A 1 72 ? -6.150 1.056 2.401 1.00 90.88 72 GLY A CA 1
ATOM 549 C C . GLY A 1 72 ? -5.608 0.014 3.367 1.00 90.88 72 GLY A C 1
ATOM 550 O O . GLY A 1 72 ? -4.510 -0.503 3.190 1.00 90.88 72 GLY A O 1
ATOM 551 N N . TYR A 1 73 ? -6.388 -0.280 4.402 1.00 91.62 73 TYR A N 1
ATOM 552 C CA . TYR A 1 73 ? -6.041 -1.289 5.392 1.00 91.62 73 TYR A CA 1
ATOM 553 C C . TYR A 1 73 ? -7.085 -2.404 5.385 1.00 91.62 73 TYR A C 1
ATOM 555 O O . TYR A 1 73 ? -8.286 -2.191 5.196 1.00 91.62 73 TYR A O 1
ATOM 563 N N . THR A 1 74 ? -6.609 -3.616 5.602 1.00 91.31 74 THR A N 1
ATOM 564 C CA . THR A 1 74 ? -7.407 -4.826 5.738 1.00 91.31 74 THR A CA 1
ATOM 565 C C . THR A 1 74 ? -7.973 -4.958 7.151 1.00 91.31 74 THR A C 1
ATOM 567 O O . THR A 1 74 ? -7.506 -4.338 8.109 1.00 91.31 74 THR A O 1
ATOM 570 N N . VAL A 1 75 ? -8.961 -5.841 7.315 1.00 92.25 75 VAL A N 1
ATOM 571 C CA . VAL A 1 75 ? -9.512 -6.181 8.639 1.00 92.25 75 VAL A CA 1
ATOM 572 C C . VAL A 1 75 ? -8.421 -6.709 9.579 1.00 92.25 75 VAL A C 1
ATOM 574 O O . VAL A 1 75 ? -8.436 -6.403 10.770 1.00 92.25 75 VAL A O 1
ATOM 577 N N . GLN A 1 76 ? -7.446 -7.457 9.049 1.00 91.69 76 GLN A N 1
ATOM 578 C CA . GLN A 1 76 ? -6.327 -7.958 9.844 1.00 91.69 76 GLN A CA 1
ATOM 579 C C . GLN A 1 76 ? -5.419 -6.820 10.320 1.00 91.69 76 GLN A C 1
ATOM 581 O O . GLN A 1 76 ? -5.072 -6.777 11.492 1.00 91.69 76 GLN A O 1
ATOM 586 N N . GLU A 1 77 ? -5.082 -5.862 9.458 1.00 92.38 77 GLU A N 1
ATOM 587 C CA . GLU A 1 77 ? -4.252 -4.713 9.850 1.00 92.38 77 GLU A CA 1
ATOM 588 C C . GLU A 1 77 ? -4.960 -3.808 10.860 1.00 92.38 77 GLU A C 1
ATOM 590 O O . GLU A 1 77 ? -4.321 -3.258 11.756 1.00 92.38 77 GLU A O 1
ATOM 595 N N . GLN A 1 78 ? -6.289 -3.698 10.775 1.00 93.19 78 GLN A N 1
ATOM 596 C CA . GLN A 1 78 ? -7.076 -3.021 11.802 1.00 93.19 78 GLN A CA 1
ATOM 597 C C . GLN A 1 78 ? -6.991 -3.745 13.152 1.00 93.19 78 GLN A C 1
ATOM 599 O O . GLN A 1 78 ? -6.871 -3.098 14.195 1.00 93.19 78 GLN A O 1
ATOM 604 N N . ALA A 1 79 ? -7.059 -5.079 13.150 1.00 94.25 79 ALA A N 1
ATOM 605 C CA . ALA A 1 79 ? -6.905 -5.883 14.358 1.00 94.25 79 ALA A CA 1
ATOM 606 C C . ALA A 1 79 ? -5.491 -5.745 14.946 1.00 94.25 79 ALA A C 1
ATOM 608 O O . ALA A 1 79 ? -5.360 -5.488 16.144 1.00 94.25 79 ALA A O 1
ATOM 609 N N . ASP A 1 80 ? -4.459 -5.821 14.102 1.00 94.06 80 ASP A N 1
ATOM 610 C CA . ASP A 1 80 ? -3.059 -5.628 14.486 1.00 94.06 80 ASP A CA 1
ATOM 611 C C . ASP A 1 80 ? -2.851 -4.235 15.101 1.00 94.06 80 ASP A C 1
ATOM 613 O O . ASP A 1 80 ? -2.277 -4.125 16.182 1.00 94.06 80 ASP A O 1
ATOM 617 N N . PHE A 1 81 ? -3.389 -3.176 14.481 1.00 95.62 81 PHE A N 1
ATOM 618 C CA . PHE A 1 81 ? -3.352 -1.810 15.017 1.00 95.62 81 PHE A CA 1
ATOM 619 C C . PHE A 1 81 ? -4.011 -1.712 16.399 1.00 95.62 81 PHE A C 1
ATOM 621 O O . PHE A 1 81 ? -3.452 -1.127 17.328 1.00 95.62 81 PHE A O 1
ATOM 628 N N . ASN A 1 82 ? -5.196 -2.305 16.562 1.00 94.88 82 ASN A N 1
ATOM 629 C CA . ASN A 1 82 ? -5.922 -2.283 17.831 1.00 94.88 82 ASN A CA 1
ATOM 630 C C . ASN A 1 82 ? -5.189 -3.041 18.950 1.00 94.88 82 ASN A C 1
ATOM 632 O O . ASN A 1 82 ? -5.372 -2.714 20.124 1.00 94.88 82 ASN A O 1
ATOM 636 N N . ALA A 1 83 ? -4.346 -4.016 18.602 1.00 96.44 83 ALA A N 1
ATOM 637 C CA . ALA A 1 83 ? -3.534 -4.770 19.551 1.00 96.44 83 ALA A CA 1
ATOM 638 C C . ALA A 1 83 ? -2.299 -4.000 20.061 1.00 96.44 83 ALA A C 1
ATOM 640 O O . ALA A 1 83 ? -1.700 -4.408 21.054 1.00 96.44 83 ALA A O 1
ATOM 641 N N . LEU A 1 84 ? -1.926 -2.875 19.437 1.00 96.62 84 LEU A N 1
ATOM 642 C CA . LEU A 1 84 ? -0.719 -2.114 19.794 1.00 96.62 84 LEU A CA 1
ATOM 643 C C . LEU A 1 84 ? -0.815 -1.355 21.127 1.00 96.62 84 LEU A C 1
ATOM 645 O O . LEU A 1 84 ? 0.200 -0.880 21.634 1.00 96.62 84 LEU A O 1
ATOM 649 N N . GLY A 1 85 ? -2.010 -1.208 21.703 1.00 96.12 85 GLY A N 1
ATOM 650 C CA . GLY A 1 85 ? -2.183 -0.450 22.938 1.00 96.12 85 GLY A CA 1
ATOM 651 C C . GLY A 1 85 ? -3.598 -0.480 23.506 1.00 96.12 85 GLY A C 1
ATOM 652 O O . GLY A 1 85 ? -4.567 -0.832 22.831 1.00 96.12 85 GLY A O 1
ATOM 653 N N . ALA A 1 86 ? -3.713 -0.079 24.773 1.00 95.50 86 ALA A N 1
ATOM 654 C CA . ALA A 1 86 ? -4.978 -0.068 25.510 1.00 95.50 86 ALA A CA 1
ATOM 655 C C . ALA A 1 86 ? -5.903 1.104 25.133 1.00 95.50 86 ALA A C 1
ATOM 657 O O . ALA A 1 86 ? -7.108 1.027 25.353 1.00 95.50 86 ALA A O 1
ATOM 658 N N . ASN A 1 87 ? -5.351 2.183 24.577 1.00 95.62 87 ASN A N 1
ATOM 659 C CA . ASN A 1 87 ? -6.084 3.375 24.160 1.00 95.62 87 ASN A CA 1
ATOM 660 C C . ASN A 1 87 ? -5.550 3.912 22.822 1.00 95.62 87 ASN A C 1
ATOM 662 O O . ASN A 1 87 ? -4.506 3.472 22.333 1.00 95.62 87 ASN A O 1
ATOM 666 N N . ASP A 1 88 ? -6.294 4.849 22.242 1.00 95.31 88 ASP A N 1
ATOM 667 C CA . ASP A 1 88 ? -6.052 5.410 20.912 1.00 95.31 88 ASP A CA 1
ATOM 668 C C . ASP A 1 88 ? -4.663 6.065 20.777 1.00 95.31 88 ASP A C 1
ATOM 670 O O . ASP A 1 88 ? -3.954 5.785 19.809 1.00 95.31 88 ASP A O 1
ATOM 674 N N . ASP A 1 89 ? -4.224 6.845 21.771 1.00 95.50 89 ASP A N 1
ATOM 675 C CA . ASP A 1 89 ? -2.914 7.515 21.755 1.00 95.50 89 ASP A CA 1
ATOM 676 C C . ASP A 1 89 ? -1.749 6.517 21.808 1.00 95.50 89 ASP A C 1
ATOM 678 O O . ASP A 1 89 ? -0.763 6.655 21.075 1.00 95.50 89 ASP A O 1
ATOM 682 N N . ALA A 1 90 ? -1.866 5.479 22.643 1.00 97.19 90 ALA A N 1
ATOM 683 C CA . ALA A 1 90 ? -0.864 4.423 22.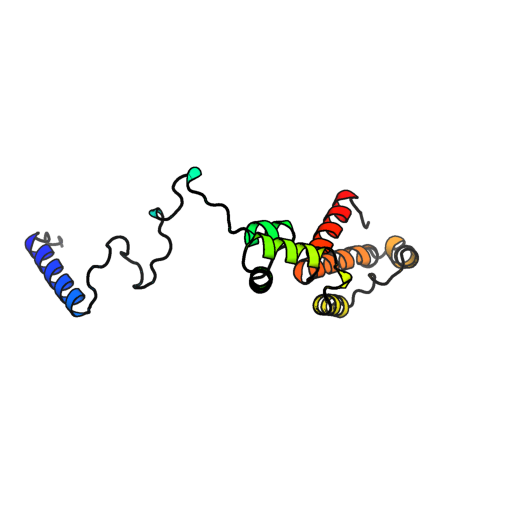744 1.00 97.19 90 ALA A CA 1
ATOM 684 C C . ALA A 1 90 ? -0.752 3.626 21.436 1.00 97.19 90 ALA A C 1
ATOM 686 O O . ALA A 1 90 ? 0.360 3.384 20.962 1.00 97.19 90 ALA A O 1
ATOM 687 N N . ARG A 1 91 ? -1.890 3.266 20.821 1.00 97.38 91 ARG A N 1
ATOM 688 C CA . ARG A 1 91 ? -1.926 2.556 19.529 1.00 97.38 91 ARG A CA 1
ATOM 689 C C . ARG A 1 91 ? -1.298 3.386 18.420 1.00 97.38 91 ARG A C 1
ATOM 691 O O . ARG A 1 91 ? -0.457 2.879 17.683 1.00 97.38 91 ARG A O 1
ATOM 698 N N . TRP A 1 92 ? -1.676 4.661 18.323 1.00 96.44 92 TRP A N 1
ATOM 699 C CA . TRP A 1 92 ? -1.159 5.557 17.294 1.00 96.44 92 TRP A CA 1
ATOM 700 C C . TRP A 1 92 ? 0.346 5.771 17.430 1.00 96.44 92 TRP A C 1
ATOM 702 O O . TRP A 1 92 ? 1.083 5.591 16.464 1.00 96.44 92 TRP A O 1
ATOM 712 N N . THR A 1 93 ? 0.818 6.068 18.641 1.00 97.38 93 THR A N 1
ATOM 713 C CA . THR A 1 93 ? 2.247 6.273 18.910 1.00 97.38 93 THR A CA 1
ATOM 714 C C . THR A 1 93 ? 3.062 5.026 18.573 1.00 97.38 93 THR A C 1
ATOM 716 O O . THR A 1 93 ? 4.092 5.118 17.905 1.00 97.38 93 THR A O 1
ATOM 719 N N . ALA A 1 94 ? 2.595 3.845 18.987 1.00 97.38 94 ALA A N 1
ATOM 720 C CA . ALA A 1 94 ? 3.258 2.584 18.677 1.00 97.38 94 ALA A CA 1
ATOM 721 C C . ALA A 1 94 ? 3.295 2.306 17.166 1.00 97.38 94 ALA A C 1
ATOM 723 O O . ALA A 1 94 ? 4.347 1.939 16.642 1.00 97.38 94 ALA A O 1
ATOM 724 N N . TRP A 1 95 ? 2.180 2.522 16.460 1.00 97.06 95 TRP A N 1
ATOM 725 C CA . TRP A 1 95 ? 2.099 2.311 15.015 1.00 97.06 95 TRP A CA 1
ATOM 726 C C . TRP A 1 95 ? 3.029 3.253 14.247 1.00 97.06 95 TRP A C 1
ATOM 728 O O . TRP A 1 95 ? 3.809 2.801 13.413 1.00 97.06 95 TRP A O 1
ATOM 738 N N . VAL A 1 96 ? 3.010 4.551 14.570 1.00 96.81 96 VAL A N 1
ATOM 739 C CA . VAL A 1 96 ? 3.892 5.545 13.942 1.00 96.81 96 VAL A CA 1
ATOM 740 C C . VAL A 1 96 ? 5.358 5.193 14.184 1.00 96.81 96 VAL A C 1
ATOM 742 O O . VAL A 1 96 ? 6.136 5.178 13.236 1.00 96.81 96 VAL A O 1
ATOM 745 N N . ASN A 1 97 ? 5.739 4.831 15.412 1.00 97.56 97 ASN A N 1
ATOM 746 C CA . ASN A 1 97 ? 7.117 4.438 15.718 1.00 97.56 97 ASN A CA 1
ATOM 747 C C . ASN A 1 97 ? 7.576 3.213 14.911 1.00 97.56 97 ASN A C 1
ATOM 749 O O . ASN A 1 97 ? 8.713 3.188 14.445 1.00 97.56 97 ASN A O 1
ATOM 753 N N . GLN A 1 98 ? 6.704 2.219 14.709 1.00 96.81 98 GLN A N 1
ATOM 754 C CA . GLN A 1 98 ? 7.009 1.073 13.843 1.00 96.81 98 GLN A CA 1
ATOM 755 C C . GLN A 1 98 ? 7.219 1.517 12.391 1.00 96.81 98 GLN A C 1
ATOM 757 O O . GLN A 1 98 ? 8.213 1.152 11.766 1.00 96.81 98 GLN A O 1
ATOM 762 N N . GLN A 1 99 ? 6.308 2.334 11.862 1.00 97.06 99 GLN A N 1
ATOM 763 C CA . GLN A 1 99 ? 6.328 2.783 10.468 1.00 97.06 99 GLN A CA 1
ATOM 764 C C . GLN A 1 99 ? 7.483 3.741 10.146 1.00 97.06 99 GLN A C 1
ATOM 766 O O . GLN A 1 99 ? 7.980 3.743 9.022 1.00 97.06 99 GLN A O 1
ATOM 771 N N . LEU A 1 100 ? 7.961 4.510 11.129 1.00 97.25 100 LEU A N 1
ATOM 772 C CA . LEU A 1 100 ? 9.162 5.343 11.006 1.00 97.25 100 LEU A CA 1
ATOM 773 C C . LEU A 1 100 ? 10.468 4.531 11.004 1.00 97.25 100 LEU A C 1
ATOM 775 O O . LEU A 1 100 ? 11.521 5.069 10.664 1.00 97.25 100 LEU A O 1
ATOM 779 N N . ALA A 1 101 ? 10.414 3.238 11.335 1.00 97.25 101 ALA A N 1
ATOM 780 C CA . ALA A 1 101 ? 11.543 2.316 11.287 1.00 97.25 101 ALA A CA 1
ATOM 781 C C . ALA A 1 101 ? 11.298 1.182 10.267 1.00 97.25 101 ALA A C 1
ATOM 783 O O . ALA A 1 101 ? 11.303 0.006 10.648 1.00 97.25 101 ALA A O 1
ATOM 784 N N . PRO A 1 102 ? 11.120 1.480 8.961 1.00 96.19 102 PRO A N 1
ATOM 785 C CA . PRO A 1 102 ? 10.667 0.500 7.967 1.00 96.19 102 PRO A CA 1
ATOM 786 C C . PRO A 1 102 ? 11.599 -0.710 7.825 1.00 96.19 102 PRO A C 1
ATOM 788 O O . PRO A 1 102 ? 11.136 -1.819 7.568 1.00 96.19 102 PRO A O 1
ATOM 791 N N . ALA A 1 103 ? 12.901 -0.534 8.068 1.00 96.00 103 ALA A N 1
ATOM 792 C CA . ALA A 1 103 ? 13.879 -1.623 8.066 1.00 96.00 103 ALA A CA 1
ATOM 793 C C . ALA A 1 103 ? 13.600 -2.705 9.130 1.00 96.00 103 ALA A C 1
ATOM 795 O O . ALA A 1 103 ? 14.027 -3.845 8.971 1.00 96.00 103 ALA A O 1
ATOM 796 N N . THR A 1 104 ? 12.879 -2.363 10.203 1.00 96.19 104 THR A N 1
ATOM 797 C CA . THR A 1 104 ? 12.486 -3.312 11.259 1.00 96.19 104 THR A CA 1
ATOM 798 C C . THR A 1 104 ? 11.219 -4.093 10.908 1.00 96.19 104 THR A C 1
ATOM 800 O O . THR A 1 104 ? 10.944 -5.133 11.504 1.00 96.19 104 THR A O 1
ATOM 803 N N . ILE A 1 105 ? 10.459 -3.627 9.912 1.00 96.25 105 ILE A N 1
ATOM 804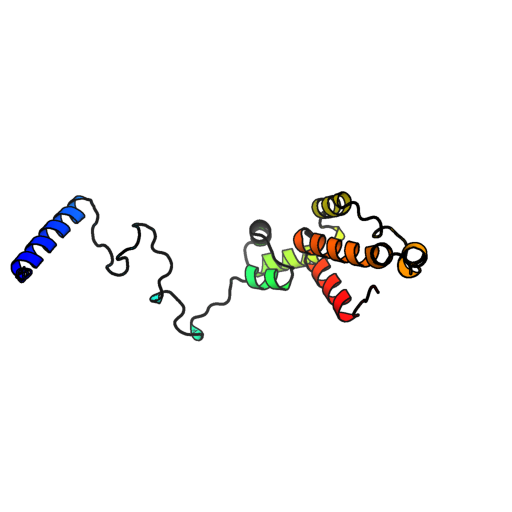 C CA . ILE A 1 105 ? 9.243 -4.280 9.441 1.00 96.25 105 ILE A CA 1
ATOM 805 C C . ILE A 1 105 ? 9.636 -5.330 8.400 1.00 96.25 105 ILE A C 1
ATOM 807 O O . ILE A 1 105 ? 10.176 -5.010 7.335 1.00 96.25 105 ILE A O 1
ATOM 811 N N . SER A 1 106 ? 9.350 -6.597 8.706 1.00 96.12 106 SER A N 1
ATOM 812 C CA . SER A 1 106 ? 9.517 -7.690 7.749 1.00 96.12 106 SER A CA 1
ATOM 813 C C . SER A 1 106 ? 8.489 -7.559 6.630 1.00 96.12 106 SER A C 1
ATOM 815 O O . SER A 1 106 ? 7.290 -7.579 6.896 1.00 96.12 106 SER A O 1
ATOM 817 N N . ASP A 1 107 ? 8.968 -7.449 5.393 1.00 96.06 107 ASP A N 1
ATOM 818 C CA . ASP A 1 107 ? 8.127 -7.296 4.199 1.00 96.06 107 ASP A CA 1
ATOM 819 C C . ASP A 1 107 ? 8.296 -8.458 3.205 1.00 96.06 107 ASP A C 1
ATOM 821 O O . ASP A 1 107 ? 7.968 -8.374 2.023 1.00 96.06 107 ASP A O 1
ATOM 825 N N . SER A 1 108 ? 8.781 -9.596 3.712 1.00 97.06 108 SER A N 1
ATOM 826 C CA . SER A 1 108 ? 9.153 -10.776 2.923 1.00 97.06 108 SER A CA 1
ATOM 827 C C . SER A 1 108 ? 8.020 -11.313 2.046 1.00 97.06 108 SER A C 1
ATOM 829 O O . SER A 1 108 ? 8.267 -11.829 0.958 1.00 97.06 108 SER A O 1
ATOM 831 N N . ALA A 1 109 ? 6.768 -11.181 2.489 1.00 95.62 109 ALA A N 1
ATOM 832 C CA . ALA A 1 109 ? 5.607 -11.602 1.718 1.00 95.62 109 ALA A CA 1
ATOM 833 C C . ALA A 1 109 ? 5.339 -10.687 0.508 1.00 95.62 109 ALA A C 1
ATOM 835 O O . ALA A 1 109 ? 4.891 -11.176 -0.531 1.00 95.62 109 ALA A O 1
ATOM 836 N N . CYS A 1 110 ? 5.582 -9.380 0.625 1.00 96.88 110 CYS A N 1
ATOM 837 C CA . CYS A 1 110 ? 5.498 -8.452 -0.501 1.00 96.88 110 CYS A CA 1
ATOM 838 C C . CYS A 1 110 ? 6.668 -8.690 -1.463 1.00 96.88 110 CYS A C 1
ATOM 840 O O . CYS A 1 110 ? 6.454 -8.882 -2.661 1.00 96.88 110 CYS A O 1
ATOM 842 N N . ASP A 1 111 ? 7.885 -8.817 -0.930 1.00 96.44 111 ASP A N 1
ATOM 843 C CA . ASP A 1 111 ? 9.086 -9.097 -1.723 1.00 96.44 111 ASP A CA 1
ATOM 844 C C . ASP A 1 111 ? 8.958 -10.407 -2.522 1.00 96.44 111 ASP A C 1
ATOM 846 O O . ASP A 1 111 ? 9.300 -10.455 -3.704 1.00 96.44 111 ASP A O 1
ATOM 850 N N . ALA A 1 112 ? 8.379 -11.457 -1.928 1.00 98.06 112 ALA A N 1
ATOM 851 C CA . ALA A 1 112 ? 8.104 -12.715 -2.621 1.00 98.06 112 ALA A CA 1
ATOM 852 C C . ALA A 1 112 ? 7.122 -12.549 -3.795 1.00 98.06 112 ALA A C 1
ATOM 854 O O . ALA A 1 112 ? 7.296 -13.192 -4.831 1.00 98.06 112 ALA A O 1
ATOM 855 N N . ARG A 1 113 ? 6.113 -11.674 -3.670 1.00 97.75 113 ARG A N 1
ATOM 856 C CA . ARG A 1 113 ? 5.169 -11.379 -4.764 1.00 97.75 113 ARG A CA 1
ATOM 857 C C . ARG A 1 113 ? 5.864 -10.658 -5.911 1.00 97.75 113 ARG A C 1
ATOM 859 O O . ARG A 1 113 ? 5.702 -11.069 -7.057 1.00 97.75 113 ARG A O 1
ATOM 866 N N . ILE A 1 114 ? 6.683 -9.653 -5.604 1.00 97.56 114 ILE A N 1
ATOM 867 C CA . ILE A 1 114 ? 7.480 -8.931 -6.607 1.00 97.56 114 ILE A CA 1
ATOM 868 C C . ILE A 1 114 ? 8.424 -9.896 -7.331 1.00 97.56 114 ILE A C 1
ATOM 870 O O . ILE A 1 114 ? 8.477 -9.896 -8.558 1.00 97.56 114 ILE A O 1
ATOM 874 N N . ALA A 1 115 ? 9.114 -10.770 -6.595 1.00 96.38 115 ALA A N 1
ATOM 875 C CA . ALA A 1 115 ? 9.984 -11.781 -7.190 1.00 96.38 115 ALA A CA 1
ATOM 876 C C . ALA A 1 115 ? 9.208 -12.758 -8.093 1.00 96.38 115 ALA A C 1
ATOM 878 O O . ALA A 1 115 ? 9.669 -13.090 -9.183 1.00 96.38 115 ALA A O 1
ATOM 879 N N . SER A 1 116 ? 8.009 -13.184 -7.676 1.00 97.31 116 SER A N 1
ATOM 880 C CA . SER A 1 116 ? 7.163 -14.098 -8.457 1.00 97.31 116 SER A CA 1
ATOM 881 C C . SER A 1 116 ? 6.618 -13.489 -9.751 1.00 97.31 116 SER A C 1
ATOM 883 O O . SER A 1 116 ? 6.342 -14.225 -10.695 1.00 97.31 116 SER A O 1
ATOM 885 N N . ALA A 1 117 ? 6.502 -12.159 -9.818 1.00 96.50 117 ALA A N 1
ATOM 886 C CA . ALA A 1 117 ? 6.082 -11.450 -11.023 1.00 96.50 117 ALA A CA 1
ATOM 887 C C . ALA A 1 117 ? 7.159 -11.449 -12.124 1.00 96.50 117 ALA A C 1
ATOM 889 O O . ALA A 1 117 ? 6.866 -11.077 -13.256 1.00 96.50 117 ALA A O 1
ATOM 890 N N . ALA A 1 118 ? 8.385 -11.894 -11.806 1.00 95.44 118 ALA A N 1
ATOM 891 C CA . ALA A 1 118 ? 9.489 -12.068 -12.749 1.00 95.44 118 ALA A CA 1
ATOM 892 C C . ALA A 1 118 ? 9.824 -10.805 -13.566 1.00 95.44 118 ALA A C 1
ATOM 894 O O . ALA A 1 118 ? 10.232 -10.897 -14.724 1.00 95.44 118 ALA A O 1
ATOM 895 N N . PHE A 1 119 ? 9.680 -9.627 -12.950 1.00 97.19 119 PHE A N 1
ATOM 896 C CA . PHE A 1 119 ? 10.041 -8.355 -13.566 1.00 97.19 119 PHE A CA 1
ATOM 897 C C . PHE A 1 119 ? 11.527 -8.322 -13.937 1.00 97.19 119 PHE A C 1
ATOM 899 O O . PHE A 1 119 ? 12.410 -8.576 -13.112 1.00 97.19 119 PHE A O 1
ATOM 906 N N . THR A 1 120 ? 11.807 -8.008 -15.196 1.00 95.50 120 THR A N 1
ATOM 907 C CA . THR A 1 120 ? 13.147 -8.113 -15.788 1.00 95.50 120 THR A CA 1
ATOM 908 C C . THR A 1 120 ? 13.930 -6.803 -15.743 1.00 95.50 120 THR A C 1
ATOM 910 O O . THR A 1 120 ? 15.157 -6.799 -15.856 1.00 95.50 120 THR A O 1
ATOM 913 N N . THR A 1 121 ? 13.234 -5.684 -15.570 1.00 96.19 121 THR A N 1
ATOM 914 C CA . THR A 1 121 ? 13.787 -4.331 -15.672 1.00 96.19 121 THR A CA 1
ATOM 915 C C . THR A 1 121 ? 14.078 -3.704 -14.312 1.00 96.19 121 THR A C 1
ATOM 917 O O . THR A 1 121 ? 15.011 -2.913 -14.213 1.00 96.19 121 THR A O 1
ATOM 920 N N . LEU A 1 122 ? 13.380 -4.111 -13.243 1.00 94.50 122 LEU A N 1
ATOM 921 C CA . LEU A 1 122 ? 13.511 -3.496 -11.909 1.00 94.50 122 LEU A CA 1
ATOM 922 C C . LEU A 1 122 ? 14.910 -3.617 -11.288 1.00 94.50 122 LEU A C 1
ATOM 924 O O . LEU A 1 122 ? 15.285 -2.806 -10.448 1.00 94.50 122 LEU A O 1
ATOM 928 N N . ASN A 1 123 ? 15.686 -4.625 -11.695 1.00 94.19 123 ASN A N 1
ATOM 929 C CA . ASN A 1 123 ? 17.050 -4.854 -11.207 1.00 94.19 123 ASN A CA 1
ATOM 930 C C . ASN A 1 123 ? 18.128 -4.278 -12.141 1.00 94.19 123 ASN A C 1
ATOM 932 O O . ASN A 1 123 ? 19.321 -4.477 -11.902 1.00 94.19 123 ASN A O 1
ATOM 936 N N . LYS A 1 124 ? 17.736 -3.597 -13.225 1.00 96.00 124 LYS A N 1
ATOM 937 C CA . LYS A 1 124 ? 18.680 -2.968 -14.149 1.00 96.00 124 LYS A CA 1
ATOM 938 C C . LYS A 1 124 ? 19.163 -1.635 -13.589 1.00 96.00 124 LYS A C 1
ATOM 940 O O . LYS A 1 124 ? 18.403 -0.846 -13.038 1.00 96.00 124 LYS A O 1
ATOM 945 N N . SER A 1 125 ? 20.444 -1.352 -13.793 1.00 95.38 125 SER A N 1
ATOM 946 C CA . SER A 1 125 ? 20.994 -0.014 -13.573 1.00 95.38 125 SER A CA 1
ATOM 947 C C . SER A 1 125 ? 20.402 0.999 -14.559 1.00 95.38 125 SER A C 1
ATOM 949 O O . SER A 1 125 ? 19.971 0.639 -15.657 1.00 95.38 125 SER A O 1
ATOM 951 N N . ALA A 1 126 ? 20.473 2.290 -14.223 1.00 91.31 126 ALA A N 1
ATOM 952 C CA . ALA A 1 126 ? 20.026 3.362 -15.113 1.00 91.31 126 ALA A CA 1
ATOM 953 C C . ALA A 1 126 ? 20.693 3.307 -16.505 1.00 91.31 126 ALA A C 1
ATOM 955 O O . ALA A 1 126 ? 20.036 3.542 -17.515 1.00 91.31 126 ALA A O 1
ATOM 956 N N . ASN A 1 127 ? 21.980 2.939 -16.580 1.00 94.19 127 ASN A N 1
ATOM 957 C CA . ASN A 1 127 ? 22.693 2.819 -17.856 1.00 94.19 127 ASN A CA 1
ATOM 958 C C . ASN A 1 127 ? 22.166 1.651 -18.708 1.00 94.19 127 ASN A C 1
ATOM 960 O O . ASN A 1 127 ? 21.982 1.801 -19.913 1.00 94.19 127 ASN A O 1
ATOM 964 N N . GLN A 1 128 ? 21.864 0.511 -18.081 1.00 95.44 128 GLN A N 1
ATOM 965 C CA . GLN A 1 128 ? 21.242 -0.625 -18.768 1.00 95.44 128 GLN A CA 1
ATOM 966 C C . GLN A 1 128 ? 19.824 -0.289 -19.235 1.00 95.44 128 GLN A C 1
ATOM 968 O O . GLN A 1 128 ? 19.476 -0.591 -20.368 1.00 95.44 128 GLN A O 1
ATOM 973 N N . LEU A 1 129 ? 19.018 0.383 -18.406 1.00 94.06 129 LEU A N 1
ATOM 974 C CA . LEU A 1 129 ? 17.676 0.832 -18.796 1.00 94.06 129 LEU A CA 1
ATOM 975 C C . LEU A 1 129 ? 17.718 1.769 -20.011 1.00 94.06 129 LEU A C 1
ATOM 977 O O . LEU A 1 129 ? 16.945 1.602 -20.956 1.00 94.06 129 LEU A O 1
ATOM 981 N N . TRP A 1 130 ? 18.658 2.715 -20.015 1.00 91.12 130 TRP A N 1
ATOM 982 C CA . TRP A 1 130 ? 18.851 3.638 -21.128 1.00 91.12 130 TRP A CA 1
ATOM 983 C C . TRP A 1 130 ? 19.213 2.911 -22.430 1.00 91.12 130 TRP A C 1
ATOM 985 O O . TRP A 1 130 ? 18.576 3.120 -23.465 1.00 91.12 130 TRP A O 1
ATOM 995 N N . ASN A 1 131 ? 20.213 2.031 -22.370 1.00 93.31 131 ASN A N 1
ATOM 996 C CA . ASN A 1 131 ? 20.720 1.337 -23.549 1.00 93.31 131 ASN A CA 1
ATOM 997 C C . ASN A 1 131 ? 19.732 0.290 -24.076 1.00 93.31 131 ASN A C 1
ATOM 999 O O . ASN A 1 131 ? 19.502 0.242 -25.281 1.00 93.31 131 ASN A O 1
ATOM 1003 N N . ASP A 1 132 ? 19.119 -0.502 -23.195 1.00 94.19 132 ASP A N 1
ATOM 1004 C CA . ASP A 1 132 ? 18.307 -1.661 -23.582 1.00 94.19 132 ASP A CA 1
ATOM 1005 C C . ASP A 1 132 ? 16.849 -1.308 -23.912 1.00 94.19 132 ASP A C 1
ATOM 1007 O O . ASP A 1 132 ? 16.188 -2.069 -24.618 1.00 94.19 132 ASP A O 1
ATOM 1011 N N . HIS A 1 133 ? 16.322 -0.199 -23.374 1.00 93.56 133 HIS A N 1
ATOM 1012 C CA . HIS A 1 133 ? 14.898 0.142 -23.479 1.00 93.56 133 HIS A CA 1
ATOM 1013 C C . HIS A 1 133 ? 14.662 1.529 -24.078 1.00 93.56 133 HIS A C 1
ATOM 1015 O O . HIS A 1 133 ? 13.979 1.632 -25.095 1.00 93.56 133 HIS A O 1
ATOM 1021 N N . HIS A 1 134 ? 15.237 2.598 -23.513 1.00 88.19 134 HIS A N 1
ATOM 1022 C CA . HIS A 1 134 ? 14.942 3.965 -23.975 1.00 88.19 134 HIS A CA 1
ATOM 1023 C C . HIS A 1 134 ? 15.362 4.203 -25.436 1.00 88.19 134 HIS A C 1
ATOM 1025 O O . HIS A 1 134 ? 14.653 4.864 -26.198 1.00 88.19 134 HIS A O 1
ATOM 1031 N N . SER A 1 135 ? 16.493 3.620 -25.847 1.00 86.50 135 SER A N 1
ATOM 1032 C CA . SER A 1 135 ? 17.026 3.739 -27.211 1.00 86.50 135 SER A CA 1
ATOM 1033 C C . SER A 1 135 ? 16.213 2.982 -28.278 1.00 86.50 135 SER A C 1
ATOM 1035 O O . SER A 1 135 ? 16.406 3.201 -29.477 1.00 86.50 135 SER A O 1
ATOM 1037 N N . VAL A 1 136 ? 15.284 2.107 -27.872 1.00 91.38 136 VAL A N 1
ATOM 1038 C CA . VAL A 1 136 ? 14.505 1.260 -28.782 1.00 91.38 136 VAL A CA 1
ATOM 1039 C C . VAL A 1 136 ? 13.440 2.091 -29.504 1.00 91.38 136 VAL A C 1
ATOM 1041 O O . VAL A 1 136 ? 12.569 2.698 -28.883 1.00 91.38 136 VAL A O 1
ATOM 1044 N N . THR A 1 137 ? 13.474 2.088 -30.840 1.00 90.56 137 THR A N 1
ATOM 1045 C CA . THR A 1 137 ? 12.516 2.821 -31.697 1.00 90.56 137 THR A CA 1
ATOM 1046 C C . THR A 1 137 ? 11.560 1.915 -32.472 1.00 90.56 137 THR A C 1
ATOM 1048 O O . THR A 1 137 ? 10.507 2.364 -32.913 1.00 90.56 137 THR A O 1
ATOM 1051 N N . THR A 1 138 ? 11.897 0.633 -32.630 1.00 94.81 138 THR A N 1
ATOM 1052 C CA . THR A 1 138 ? 11.146 -0.329 -33.456 1.00 94.81 138 THR A CA 1
ATOM 1053 C C . THR A 1 138 ? 10.191 -1.215 -32.659 1.00 94.81 138 THR A C 1
ATOM 1055 O O . THR A 1 138 ? 9.295 -1.824 -33.238 1.00 94.81 138 THR A O 1
ATOM 1058 N N . ASN A 1 139 ? 10.359 -1.291 -31.336 1.00 95.06 139 ASN A N 1
ATOM 1059 C CA . ASN A 1 139 ? 9.522 -2.087 -30.444 1.00 95.06 139 ASN A CA 1
ATOM 1060 C C . ASN A 1 139 ? 9.080 -1.243 -29.243 1.00 95.06 139 ASN A C 1
ATOM 1062 O O . ASN A 1 139 ? 9.787 -1.128 -28.242 1.00 95.06 139 ASN A O 1
ATOM 1066 N N . TYR A 1 140 ? 7.887 -0.660 -29.359 1.00 92.50 140 TYR A N 1
ATOM 1067 C CA . TYR A 1 140 ? 7.310 0.195 -28.323 1.00 92.50 140 TYR A CA 1
ATOM 1068 C C . TYR A 1 140 ? 7.072 -0.552 -27.007 1.00 92.50 140 TYR A C 1
ATOM 1070 O O . TYR A 1 140 ? 7.344 -0.013 -25.939 1.00 92.50 140 TYR A O 1
ATOM 1078 N N . TYR A 1 141 ? 6.629 -1.812 -27.075 1.00 94.00 141 TYR A N 1
ATOM 1079 C CA . TYR A 1 141 ? 6.403 -2.622 -25.879 1.00 94.00 141 TYR A CA 1
ATOM 1080 C C . TYR A 1 141 ? 7.696 -2.804 -25.079 1.00 94.00 141 TYR A C 1
ATOM 1082 O O . TYR A 1 141 ? 7.718 -2.567 -23.876 1.00 94.00 141 TYR A O 1
ATOM 1090 N N . LEU A 1 142 ? 8.798 -3.147 -25.754 1.00 94.62 142 LEU A N 1
ATOM 1091 C CA . LEU A 1 142 ? 10.099 -3.297 -25.103 1.00 94.62 142 LEU A CA 1
ATOM 1092 C C . LEU A 1 142 ? 10.607 -1.971 -24.523 1.00 94.62 142 LEU A C 1
ATOM 1094 O O . LEU A 1 142 ? 11.144 -1.969 -23.416 1.00 94.62 142 LEU A O 1
ATOM 1098 N N . ARG A 1 143 ? 10.416 -0.854 -25.238 1.00 93.88 143 ARG A N 1
ATOM 1099 C CA . ARG A 1 143 ? 10.770 0.490 -24.754 1.00 93.88 143 ARG A CA 1
ATOM 1100 C C . ARG A 1 143 ? 10.035 0.844 -23.459 1.00 93.88 143 ARG A C 1
ATOM 1102 O O . ARG A 1 143 ? 10.655 1.371 -22.544 1.00 93.88 143 ARG A O 1
ATOM 1109 N N . MET A 1 144 ? 8.736 0.548 -23.390 1.00 94.19 144 MET A N 1
ATOM 1110 C CA . MET A 1 144 ? 7.868 0.907 -22.261 1.00 94.19 144 MET A CA 1
ATOM 1111 C C . MET A 1 144 ? 7.869 -0.110 -21.117 1.00 94.19 144 MET A C 1
ATOM 1113 O O . MET A 1 144 ? 7.296 0.163 -20.063 1.00 94.19 144 MET A O 1
ATOM 1117 N N . LEU A 1 145 ? 8.511 -1.268 -21.291 1.00 95.12 145 LEU A N 1
ATOM 1118 C CA . LEU A 1 145 ? 8.534 -2.329 -20.286 1.00 95.12 145 LEU A CA 1
ATOM 1119 C C . LEU A 1 145 ? 8.987 -1.845 -18.893 1.00 95.12 145 LEU A C 1
ATOM 1121 O O . LEU A 1 145 ? 8.308 -2.193 -17.929 1.00 95.12 145 LEU A O 1
ATOM 1125 N N . PRO A 1 146 ? 10.029 -0.993 -18.746 1.00 95.12 146 PRO A N 1
ATOM 1126 C CA . PRO A 1 146 ? 10.409 -0.467 -17.435 1.00 95.12 146 PRO A CA 1
ATOM 1127 C C . PRO A 1 146 ? 9.304 0.311 -16.721 1.00 95.12 146 PRO A C 1
ATOM 1129 O O . PRO A 1 146 ? 9.159 0.199 -15.504 1.00 95.12 146 PRO A O 1
ATOM 1132 N N . VAL A 1 147 ? 8.509 1.073 -17.474 1.00 93.12 147 VAL A N 1
ATOM 1133 C CA . VAL A 1 147 ? 7.383 1.837 -16.927 1.00 93.12 147 VAL A CA 1
ATOM 1134 C C . VAL A 1 147 ? 6.307 0.881 -16.437 1.00 93.12 147 VAL A C 1
ATOM 1136 O O . VAL A 1 147 ? 5.940 0.923 -15.269 1.00 93.12 147 VAL A O 1
ATOM 1139 N N . SER A 1 148 ? 5.882 -0.046 -17.299 1.00 94.50 148 SER A N 1
ATOM 1140 C CA . SER A 1 148 ? 4.827 -1.005 -16.969 1.00 94.50 148 SER A CA 1
ATOM 1141 C C . SER A 1 148 ? 5.194 -1.890 -15.773 1.00 94.50 148 SER A C 1
ATOM 1143 O O . SER A 1 148 ? 4.367 -2.099 -14.888 1.00 94.50 148 SER A O 1
ATOM 1145 N N . GLU A 1 149 ? 6.432 -2.390 -15.704 1.00 96.56 149 GLU A N 1
ATOM 1146 C CA . GLU A 1 149 ? 6.880 -3.201 -14.567 1.00 96.56 149 GLU A CA 1
ATOM 1147 C C . GLU A 1 149 ? 6.960 -2.375 -13.272 1.00 96.56 149 GLU A C 1
ATOM 1149 O O . GLU A 1 149 ? 6.603 -2.882 -12.207 1.00 96.56 149 GLU A O 1
ATOM 1154 N N . THR A 1 150 ? 7.371 -1.103 -13.349 1.00 94.19 150 THR A N 1
ATOM 1155 C CA . THR A 1 150 ? 7.393 -0.195 -12.189 1.00 94.19 150 THR A CA 1
ATOM 1156 C C . THR A 1 150 ? 5.981 0.084 -11.683 1.00 94.19 150 THR A C 1
ATOM 1158 O O . THR A 1 150 ? 5.734 -0.048 -10.488 1.00 94.19 150 THR A O 1
ATOM 1161 N N . GLU A 1 151 ? 5.032 0.388 -12.571 1.00 94.00 151 GLU A N 1
ATOM 1162 C CA . GLU A 1 151 ? 3.619 0.585 -12.222 1.00 94.00 151 GLU A CA 1
ATOM 1163 C C . GLU A 1 151 ? 3.034 -0.654 -11.531 1.00 94.00 151 GLU A C 1
ATOM 1165 O O . GLU A 1 151 ? 2.423 -0.556 -10.464 1.00 94.00 151 GLU A O 1
ATOM 1170 N N . CYS A 1 152 ? 3.271 -1.847 -12.089 1.00 96.81 152 CYS A N 1
ATOM 1171 C CA . CYS A 1 152 ? 2.826 -3.094 -11.472 1.00 96.81 152 CYS A CA 1
ATOM 1172 C C . CYS A 1 152 ? 3.472 -3.325 -10.097 1.00 96.81 152 CYS A C 1
ATOM 1174 O O . CYS A 1 152 ? 2.784 -3.721 -9.153 1.00 96.81 152 CYS A O 1
ATOM 1176 N N . ALA A 1 153 ? 4.776 -3.071 -9.957 1.00 96.94 153 ALA A N 1
ATOM 1177 C CA . ALA A 1 153 ? 5.475 -3.208 -8.683 1.00 96.94 153 ALA A CA 1
ATOM 1178 C C . ALA A 1 153 ? 4.941 -2.233 -7.625 1.00 96.94 153 ALA A C 1
ATOM 1180 O O . ALA A 1 153 ? 4.762 -2.634 -6.475 1.00 96.94 153 ALA A O 1
ATOM 1181 N N . THR A 1 154 ? 4.628 -0.995 -8.012 1.00 95.62 154 THR A N 1
ATOM 1182 C CA . THR A 1 154 ? 4.003 0.003 -7.137 1.00 95.62 154 THR A CA 1
ATOM 1183 C C . THR A 1 154 ? 2.667 -0.503 -6.605 1.00 95.62 154 THR A C 1
ATOM 1185 O O . THR A 1 154 ? 2.481 -0.539 -5.393 1.00 95.62 154 THR A O 1
ATOM 1188 N N . VAL A 1 155 ? 1.774 -1.009 -7.463 1.00 96.06 155 VAL A N 1
ATOM 1189 C CA . VAL A 1 155 ? 0.473 -1.546 -7.017 1.00 96.06 155 VAL A CA 1
ATOM 1190 C C . VAL A 1 155 ? 0.643 -2.731 -6.060 1.00 96.06 155 VAL A C 1
ATOM 1192 O O . VAL A 1 155 ? -0.066 -2.827 -5.053 1.00 96.06 155 VAL A O 1
ATOM 1195 N N . ILE A 1 156 ? 1.602 -3.626 -6.329 1.00 97.38 156 ILE A N 1
ATOM 1196 C CA . ILE A 1 156 ? 1.916 -4.743 -5.424 1.00 97.38 156 ILE A CA 1
ATOM 1197 C C . ILE A 1 156 ? 2.352 -4.211 -4.056 1.00 97.38 156 ILE A C 1
ATOM 1199 O O . ILE A 1 156 ? 1.840 -4.679 -3.039 1.00 97.38 156 ILE A O 1
ATOM 1203 N N . ARG A 1 157 ? 3.255 -3.226 -4.015 1.00 97.19 157 ARG A N 1
ATOM 1204 C CA . ARG A 1 157 ? 3.725 -2.623 -2.761 1.00 97.19 157 ARG A CA 1
ATOM 1205 C C . ARG A 1 157 ? 2.601 -1.920 -2.013 1.00 97.19 157 ARG A C 1
ATOM 1207 O O . ARG A 1 157 ? 2.388 -2.222 -0.846 1.00 97.19 157 ARG A O 1
ATOM 1214 N N . GLN A 1 158 ? 1.824 -1.079 -2.685 1.00 95.88 158 GLN A N 1
ATOM 1215 C CA . GLN A 1 158 ? 0.681 -0.380 -2.092 1.00 95.88 158 GLN A CA 1
ATOM 1216 C C . GLN A 1 158 ? -0.317 -1.357 -1.451 1.00 95.88 158 GLN A C 1
ATOM 1218 O O . GLN A 1 158 ? -0.824 -1.098 -0.363 1.00 95.88 158 GLN A O 1
ATOM 1223 N N . THR A 1 159 ? -0.546 -2.513 -2.084 1.00 94.56 159 THR A N 1
ATOM 1224 C CA . THR A 1 159 ? -1.534 -3.501 -1.622 1.00 94.56 159 THR A CA 1
ATOM 1225 C C . THR A 1 159 ? -1.004 -4.442 -0.538 1.00 94.56 159 THR A C 1
ATOM 1227 O O . THR A 1 159 ? -1.759 -4.853 0.340 1.00 94.56 159 THR A O 1
ATOM 1230 N N . TYR A 1 160 ? 0.265 -4.857 -0.620 1.00 95.69 160 TYR A N 1
ATOM 1231 C CA . TYR A 1 160 ? 0.786 -5.977 0.177 1.00 95.69 160 TYR A CA 1
ATOM 1232 C C . TYR A 1 160 ? 1.946 -5.619 1.106 1.00 95.69 160 TYR A C 1
ATOM 1234 O O . TYR A 1 160 ? 2.300 -6.452 1.946 1.00 95.69 160 TYR A O 1
ATOM 1242 N N . SER A 1 161 ? 2.545 -4.435 0.965 1.00 96.56 161 SER A N 1
ATOM 1243 C CA . SER A 1 161 ? 3.631 -3.993 1.840 1.00 96.56 161 SER A CA 1
ATOM 1244 C C . SER A 1 161 ? 3.104 -3.733 3.243 1.00 96.56 161 SER A C 1
ATOM 1246 O O . SER A 1 161 ? 2.097 -3.050 3.433 1.00 96.56 161 SER A O 1
ATOM 1248 N N . ARG A 1 162 ? 3.824 -4.211 4.257 1.00 95.81 162 ARG A N 1
ATOM 1249 C CA . ARG A 1 162 ? 3.563 -3.832 5.657 1.00 95.81 162 ARG A CA 1
ATOM 1250 C C . ARG A 1 162 ? 4.118 -2.444 5.997 1.00 95.81 162 ARG A C 1
ATOM 1252 O O . ARG A 1 162 ? 3.818 -1.899 7.063 1.00 95.81 162 ARG A O 1
ATOM 1259 N N . ARG A 1 163 ? 4.940 -1.868 5.117 1.00 97.00 163 ARG A N 1
ATOM 1260 C CA . ARG A 1 163 ? 5.606 -0.564 5.275 1.00 97.00 163 ARG A CA 1
ATOM 1261 C C . ARG A 1 163 ? 4.757 0.550 4.661 1.00 97.00 163 ARG A C 1
ATOM 1263 O O . ARG A 1 163 ? 5.245 1.364 3.887 1.00 97.00 163 ARG A O 1
ATOM 1270 N N . GLN A 1 164 ? 3.471 0.578 4.992 1.00 95.88 164 GLN A N 1
ATOM 1271 C CA . GLN A 1 164 ? 2.484 1.440 4.341 1.00 95.88 164 GLN A CA 1
ATOM 1272 C C . GLN A 1 164 ? 2.848 2.930 4.360 1.00 95.88 164 GLN A C 1
ATOM 1274 O O . GLN A 1 164 ? 2.725 3.596 3.336 1.00 95.88 164 GLN A O 1
ATOM 1279 N N . LEU A 1 165 ? 3.373 3.451 5.476 1.00 96.31 165 LEU A N 1
ATOM 1280 C CA . LEU A 1 165 ? 3.788 4.855 5.529 1.00 96.31 165 LEU A CA 1
ATOM 1281 C C . LEU A 1 165 ? 4.941 5.142 4.557 1.00 96.31 165 LEU A C 1
ATOM 1283 O O . LEU A 1 165 ? 4.982 6.209 3.951 1.00 96.31 165 LEU A O 1
ATOM 1287 N N . GLN A 1 166 ? 5.867 4.192 4.393 1.00 96.81 166 GLN A N 1
ATOM 1288 C CA . GLN A 1 166 ? 6.955 4.320 3.427 1.00 96.81 166 GLN A CA 1
ATOM 1289 C C . GLN A 1 166 ? 6.405 4.374 2.003 1.00 96.81 166 GLN A C 1
ATOM 1291 O O . GLN A 1 166 ? 6.811 5.251 1.249 1.00 96.81 166 GLN A O 1
ATOM 1296 N N . GLU A 1 167 ? 5.479 3.483 1.644 1.00 96.62 167 GLU A N 1
ATOM 1297 C CA . GLU A 1 167 ? 4.901 3.472 0.297 1.00 96.62 167 GLU A CA 1
ATOM 1298 C C . GLU A 1 167 ? 4.132 4.771 0.008 1.00 96.62 167 GLU A C 1
ATOM 1300 O O . GLU A 1 167 ? 4.255 5.319 -1.084 1.00 96.62 167 GLU A O 1
ATOM 1305 N N . VAL A 1 168 ? 3.400 5.321 0.989 1.00 96.12 168 VAL A N 1
ATOM 1306 C CA . VAL A 1 168 ? 2.705 6.617 0.838 1.00 96.12 168 VAL A CA 1
ATOM 1307 C C . VAL A 1 168 ? 3.705 7.752 0.610 1.00 96.12 168 VAL A C 1
ATOM 1309 O O . VAL A 1 168 ? 3.476 8.624 -0.224 1.00 96.12 168 VAL A O 1
ATOM 1312 N N . MET A 1 169 ? 4.842 7.740 1.311 1.00 95.25 169 MET A N 1
ATOM 1313 C CA . MET A 1 169 ? 5.904 8.725 1.092 1.00 95.25 169 MET A CA 1
ATOM 1314 C C . MET A 1 169 ? 6.585 8.560 -0.270 1.00 95.25 169 MET A C 1
ATOM 1316 O O . MET A 1 169 ? 6.938 9.559 -0.892 1.00 95.25 169 MET A O 1
ATOM 1320 N N . VAL A 1 170 ? 6.787 7.324 -0.735 1.00 94.44 170 VAL A N 1
ATOM 1321 C CA . VAL A 1 170 ? 7.347 7.045 -2.066 1.00 94.44 170 VAL A CA 1
ATOM 1322 C C . VAL A 1 170 ? 6.422 7.585 -3.153 1.00 94.44 170 VAL A C 1
ATOM 1324 O O . VAL A 1 170 ? 6.893 8.303 -4.031 1.00 94.44 170 VAL A O 1
ATOM 1327 N N . ASP A 1 171 ? 5.123 7.304 -3.057 1.00 93.38 171 ASP A N 1
ATOM 1328 C C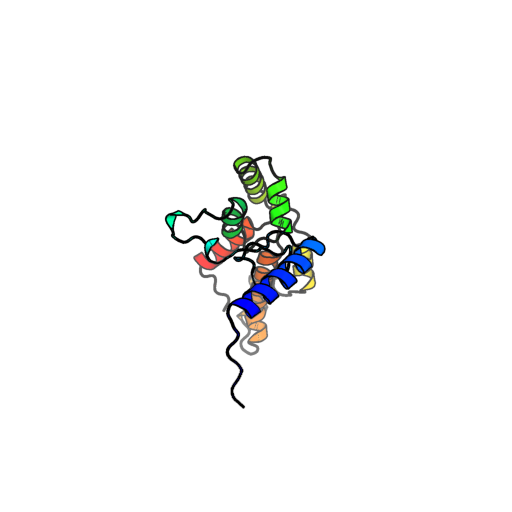A . ASP A 1 171 ? 4.105 7.791 -3.993 1.00 93.38 171 ASP A CA 1
ATOM 1329 C C . ASP A 1 171 ? 4.012 9.321 -3.994 1.00 93.38 171 ASP A C 1
ATOM 1331 O O . ASP A 1 171 ? 4.072 9.937 -5.055 1.00 93.38 171 ASP A O 1
ATOM 1335 N N . PHE A 1 172 ? 4.007 9.945 -2.808 1.00 93.75 172 PHE A N 1
ATOM 1336 C CA . PHE A 1 172 ? 4.043 11.402 -2.677 1.00 93.75 172 PHE A CA 1
ATOM 1337 C C . PHE A 1 172 ? 5.213 12.017 -3.454 1.00 93.75 172 PHE A C 1
ATOM 1339 O O . PHE A 1 172 ? 5.021 12.969 -4.204 1.00 93.75 172 PHE A O 1
ATOM 1346 N N . TRP A 1 173 ? 6.429 11.486 -3.297 1.00 92.25 173 TRP A N 1
ATOM 1347 C CA . TRP A 1 173 ? 7.590 12.019 -4.013 1.00 92.25 173 TRP A CA 1
ATOM 1348 C C . TRP A 1 173 ? 7.557 11.707 -5.509 1.00 92.25 173 TRP A C 1
ATOM 1350 O O . TRP A 1 173 ? 8.007 12.529 -6.307 1.00 92.25 173 TRP A O 1
ATOM 1360 N N . HIS A 1 174 ? 7.024 10.547 -5.892 1.00 88.06 174 HIS A N 1
ATOM 1361 C CA . HIS A 1 174 ? 6.877 10.166 -7.292 1.00 88.06 174 HIS A CA 1
ATOM 1362 C C . HIS A 1 174 ? 5.934 11.122 -8.040 1.00 88.06 174 HIS A C 1
ATOM 1364 O O . HIS A 1 174 ? 6.294 11.625 -9.108 1.00 88.06 174 HIS A O 1
ATOM 1370 N N . ASP A 1 175 ? 4.784 11.436 -7.438 1.00 88.12 175 ASP A N 1
ATOM 1371 C CA . ASP A 1 175 ? 3.812 12.404 -7.953 1.00 88.12 175 ASP A CA 1
ATOM 1372 C C . ASP A 1 175 ? 4.372 13.835 -7.930 1.00 88.12 175 ASP A C 1
ATOM 1374 O O . ASP A 1 175 ? 4.353 14.541 -8.942 1.00 88.12 175 ASP A O 1
ATOM 1378 N N . HIS A 1 176 ? 4.978 14.241 -6.807 1.00 92.00 176 HIS A N 1
ATOM 1379 C CA . HIS A 1 176 ? 5.486 15.601 -6.621 1.00 92.00 176 HIS A CA 1
ATOM 1380 C C . HIS A 1 176 ? 6.560 15.988 -7.642 1.00 92.00 176 HIS A C 1
ATOM 1382 O O . HIS A 1 176 ? 6.566 17.114 -8.138 1.00 92.00 176 HIS A O 1
ATOM 1388 N N . PHE A 1 177 ? 7.469 15.066 -7.970 1.00 88.06 177 PHE A N 1
ATOM 1389 C CA . PHE A 1 177 ? 8.483 15.304 -8.997 1.00 88.06 177 PHE A CA 1
ATOM 1390 C C . PHE A 1 177 ? 7.983 15.042 -10.419 1.00 88.06 177 PHE A C 1
ATOM 1392 O O . PHE A 1 177 ? 8.732 15.298 -11.361 1.00 88.06 177 PHE A O 1
ATOM 1399 N N . SER A 1 178 ? 6.744 14.558 -10.582 1.00 83.44 178 SER A N 1
ATOM 1400 C CA . SER A 1 178 ? 6.162 14.181 -11.872 1.00 83.44 178 SER A CA 1
ATOM 1401 C C . SER A 1 178 ? 7.138 13.324 -12.683 1.00 83.44 178 SER A C 1
ATOM 1403 O O . SER A 1 178 ? 7.537 13.675 -13.794 1.00 83.44 178 SER A O 1
ATOM 1405 N N . VAL A 1 179 ? 7.613 12.230 -12.079 1.00 76.19 179 VAL A N 1
ATOM 1406 C CA . VAL A 1 179 ? 8.633 11.376 -12.696 1.00 76.19 179 VAL A CA 1
ATOM 1407 C C . VAL A 1 179 ? 8.023 10.644 -13.889 1.00 76.19 179 VAL A C 1
ATOM 1409 O O . VAL A 1 179 ? 7.290 9.673 -13.738 1.00 76.19 179 VAL A O 1
ATOM 1412 N N . PHE A 1 180 ? 8.342 11.112 -15.093 1.00 72.50 180 PHE A N 1
ATOM 1413 C CA . PHE A 1 180 ? 7.865 10.515 -16.336 1.00 72.50 180 PHE A CA 1
ATOM 1414 C C . PHE A 1 180 ? 8.827 9.446 -16.859 1.00 72.50 180 PHE A C 1
ATOM 1416 O O . PHE A 1 180 ? 10.047 9.602 -16.795 1.00 72.50 180 PHE A O 1
ATOM 1423 N N . GLY A 1 181 ? 8.269 8.359 -17.394 1.00 68.56 181 GLY A N 1
ATOM 1424 C CA . GLY A 1 181 ? 9.028 7.191 -17.853 1.00 68.56 181 GLY A CA 1
ATOM 1425 C C . GLY A 1 181 ? 9.164 7.027 -19.374 1.00 68.56 181 GLY A C 1
ATOM 1426 O O . GLY A 1 181 ? 9.589 5.960 -19.813 1.00 68.56 181 GLY A O 1
ATOM 1427 N N . TRP A 1 182 ? 8.773 8.019 -20.183 1.00 63.22 182 TRP A N 1
ATOM 1428 C CA . TRP A 1 182 ? 8.687 7.918 -21.654 1.00 63.22 182 TRP A CA 1
ATOM 1429 C C . TRP A 1 182 ? 9.801 8.637 -22.426 1.00 63.22 182 TRP A C 1
ATOM 1431 O O . TRP A 1 182 ? 10.233 9.725 -21.991 1.00 63.22 182 TRP A O 1
#

pLDDT: mean 87.16, std 11.7, range [40.78, 98.06]

Secondary structure (DSSP, 8-state):
-PPPP--HHHHHHHHHHHHHHHHHTT-----GGGTTSPTT-----TTTS-SSGGG-PPPPHHHHHHHHHSS---HHHHHHHHHT-SSHHHHHHHHHHHHT-GGGS--HHHHHHHHHTT-SSTTS-HHHHIIIIIT-SS-HHHHHHHHHHHHHHHHHHHHH-S-HHHHHHHHHHHHHTT----